Protein AF-A0A7S4DAQ3-F1 (afdb_monomer)

Solvent-accessible surface area (backbone atoms only — not comparable to full-atom values): 7166 Å² total; per-residue (Å²): 137,54,83,55,56,32,96,76,41,74,63,47,72,86,83,54,22,37,25,29,28,37,34,58,85,57,27,29,39,50,33,46,42,81,51,64,37,19,31,33,21,31,27,95,50,101,88,43,57,70,47,78,41,83,62,65,29,30,49,68,56,42,37,54,50,17,44,75,71,66,28,34,40,25,79,64,69,40,71,72,50,44,52,54,48,37,64,70,50,73,42,50,49,24,40,37,14,43,29,18,80,91,40,86,94,49,75,41,63,79,69,74,89,75,74,85,61,86,86,68,86,87,74,84,83,131

Foldseek 3Di:
DDFFADVCPPPCVPVAQFFWKQALVLHIYRGHLQWWAKFWWQAPDPPDGIDTGGGTDRNVVRQVVNVVVRTGFADDDDPVSSVVVSVVCVSGMYTGQWGQVPHPPDIDGVDDRPDPDPDDDDDDDD

pLDDT: mean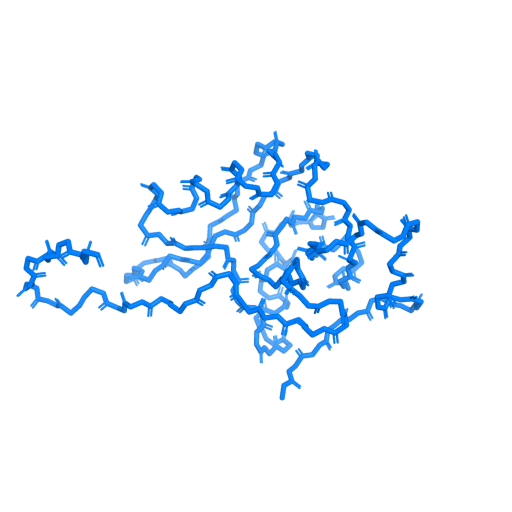 86.98, std 15.16, range [38.06, 98.19]

Secondary structure (DSSP, 8-state):
----B-TT-S--TTS---EEEE-TTS-EEEE-TTS-EEEEEE---SS-SEEEEEEEE-HHHHHHHHHHTT-EE----SHHHHHHHHHHHTT--EEEEEE-TTSTT--EES-------SS-------

Radius of gyration: 14.45 Å; Cα contacts (8 Å, |Δi|>4): 234; chains: 1; bounding box: 46×30×30 Å

InterPro domains:
  IPR001304 C-type lectin-like [PF00059] (2-42)
  IPR001304 C-type lectin-like [PF00059] (58-107)
  IPR001304 C-type lectin-like [PS50041] (1-42)
  IPR016186 C-type lectin-like/link domain superfamily [G3DSA:3.10.100.10] (1-45)
  IPR016186 C-type lectin-like/link domain superfamily [G3DSA:3.10.100.10] (46-121)
  IPR016187 C-type lectin fold [SSF56436] (1-45)
  IPR016187 C-type lectin fold [SSF56436] (49-108)
  IPR018378 C-type lectin, conserved site [PS00615] (19-41)
  IPR050111 C-type lectin and snaclec domain-containing protein [PTHR22803] (1-108)

Structure (mmCIF, N/CA/C/O backbone):
data_AF-A0A7S4DAQ3-F1
#
_entry.id   AF-A0A7S4DAQ3-F1
#
loop_
_atom_site.group_PDB
_atom_site.id
_atom_site.type_symbol
_atom_site.label_atom_id
_atom_site.label_alt_id
_atom_site.label_comp_id
_atom_site.label_asym_id
_atom_site.label_entity_id
_atom_site.label_seq_id
_atom_site.pdbx_PDB_ins_code
_atom_site.Cartn_x
_atom_site.Cartn_y
_atom_site.Cartn_z
_atom_site.occupancy
_atom_site.B_iso_or_equiv
_atom_site.auth_seq_id
_atom_site.auth_comp_id
_atom_site.auth_asym_id
_atom_site.auth_atom_id
_atom_site.pdbx_PDB_model_num
ATOM 1 N N . ASP A 1 1 ? -0.697 11.423 13.811 1.00 74.94 1 ASP A N 1
ATOM 2 C CA . ASP A 1 1 ? -0.449 10.534 12.665 1.00 74.94 1 ASP A CA 1
ATOM 3 C C . ASP A 1 1 ? 0.418 9.380 13.122 1.00 74.94 1 ASP A C 1
ATOM 5 O O . ASP A 1 1 ? 1.310 9.595 13.939 1.00 74.94 1 ASP A O 1
ATOM 9 N N . TYR A 1 2 ? 0.057 8.164 12.724 1.00 89.44 2 TYR A N 1
ATOM 10 C CA . TYR A 1 2 ? 0.784 6.938 13.048 1.00 89.44 2 TYR A CA 1
ATOM 11 C C . TYR A 1 2 ? 1.613 6.533 11.831 1.00 89.44 2 TYR A C 1
ATOM 13 O O . TYR A 1 2 ? 1.131 6.647 10.708 1.00 89.44 2 TYR A O 1
ATOM 21 N N . THR A 1 3 ? 2.838 6.073 12.065 1.00 93.00 3 THR A N 1
ATOM 22 C CA . THR A 1 3 ? 3.721 5.532 11.029 1.00 93.00 3 THR A CA 1
ATOM 23 C C . THR A 1 3 ? 4.461 4.321 11.570 1.00 93.00 3 THR A C 1
ATOM 25 O O . THR A 1 3 ? 4.893 4.364 12.726 1.00 93.00 3 THR A O 1
ATOM 28 N N . ASN A 1 4 ? 4.678 3.305 10.735 1.00 95.81 4 ASN A N 1
ATOM 29 C CA . ASN A 1 4 ? 5.461 2.120 11.096 1.00 95.81 4 ASN A CA 1
ATOM 30 C C . ASN A 1 4 ? 6.593 1.819 10.102 1.00 95.81 4 ASN A C 1
ATOM 32 O O . ASN A 1 4 ? 6.898 0.664 9.827 1.00 95.81 4 ASN A O 1
ATOM 36 N N . TRP A 1 5 ? 7.205 2.857 9.530 1.00 96.56 5 TRP A N 1
ATOM 37 C CA . TRP A 1 5 ? 8.314 2.717 8.586 1.00 96.56 5 TRP A CA 1
ATOM 38 C C . TRP A 1 5 ? 9.439 1.830 9.122 1.00 96.56 5 TRP A C 1
ATOM 40 O O . TRP A 1 5 ? 9.871 1.966 10.272 1.00 96.56 5 TRP A O 1
ATOM 50 N N . ASN A 1 6 ? 9.936 0.933 8.271 1.00 96.19 6 ASN A N 1
ATOM 51 C CA . ASN A 1 6 ? 11.145 0.180 8.563 1.00 96.19 6 ASN A CA 1
ATOM 52 C C . ASN A 1 6 ? 12.350 1.122 8.721 1.00 96.19 6 ASN A C 1
ATOM 54 O O . ASN A 1 6 ? 12.372 2.257 8.250 1.00 96.19 6 ASN A O 1
ATOM 58 N N . SER A 1 7 ? 13.395 0.645 9.401 1.00 95.44 7 SER A N 1
ATOM 59 C CA . SER A 1 7 ? 14.629 1.419 9.550 1.00 95.44 7 SER A CA 1
ATOM 60 C C . SER A 1 7 ? 15.269 1.681 8.185 1.00 95.44 7 SER A C 1
ATOM 62 O O . SER A 1 7 ? 15.873 0.773 7.621 1.00 95.44 7 SER A O 1
ATOM 64 N N . GLY A 1 8 ? 15.237 2.934 7.738 1.00 91.31 8 GLY A N 1
ATOM 65 C CA . GLY A 1 8 ? 15.741 3.343 6.425 1.00 91.31 8 GLY A CA 1
ATOM 66 C C . GLY A 1 8 ? 14.644 3.849 5.494 1.00 91.31 8 GLY A C 1
ATOM 67 O O . GLY A 1 8 ? 14.994 4.540 4.550 1.00 91.31 8 GLY A O 1
ATOM 68 N N . GLU A 1 9 ? 13.377 3.587 5.829 1.00 92.44 9 GLU A N 1
ATOM 69 C CA . GLU A 1 9 ? 12.201 3.971 5.049 1.00 92.44 9 GLU A CA 1
ATOM 70 C C . GLU A 1 9 ? 11.498 5.223 5.622 1.00 92.44 9 GLU A C 1
ATOM 72 O O . GLU A 1 9 ? 11.629 5.513 6.824 1.00 92.44 9 GLU A O 1
ATOM 77 N N . PRO A 1 10 ? 10.722 5.955 4.803 1.00 91.62 10 PRO A N 1
ATOM 78 C CA . PRO A 1 10 ? 10.662 5.811 3.351 1.00 91.62 10 PRO A CA 1
ATOM 79 C C . PRO A 1 10 ? 11.954 6.299 2.692 1.00 91.62 10 PRO A C 1
ATOM 81 O O . PRO A 1 10 ? 12.574 7.251 3.190 1.00 91.62 10 PRO A O 1
ATOM 84 N N . ASN A 1 11 ? 12.400 5.619 1.639 1.00 87.81 11 ASN A N 1
ATOM 85 C CA . ASN A 1 11 ? 13.697 5.891 1.017 1.00 87.81 11 ASN A CA 1
ATOM 86 C C . ASN A 1 11 ? 13.607 6.443 -0.415 1.00 87.81 11 ASN A C 1
ATOM 88 O O . ASN A 1 11 ? 14.626 6.938 -0.911 1.00 87.81 11 ASN A O 1
ATOM 92 N N . ASP A 1 12 ? 12.417 6.405 -1.017 1.00 82.50 12 ASP A N 1
ATOM 93 C CA . ASP A 1 12 ? 12.111 6.801 -2.389 1.00 82.50 12 ASP A CA 1
ATOM 94 C C . ASP A 1 12 ? 13.156 6.263 -3.382 1.00 82.50 12 ASP A C 1
ATOM 96 O O . ASP A 1 12 ? 13.889 7.006 -4.054 1.00 82.50 12 ASP A O 1
ATOM 100 N N . TRP A 1 13 ? 13.326 4.933 -3.426 1.00 78.56 13 TRP A N 1
ATOM 101 C CA . TRP A 1 13 ? 14.431 4.343 -4.174 1.00 78.56 13 TRP A CA 1
ATOM 102 C C . TRP A 1 13 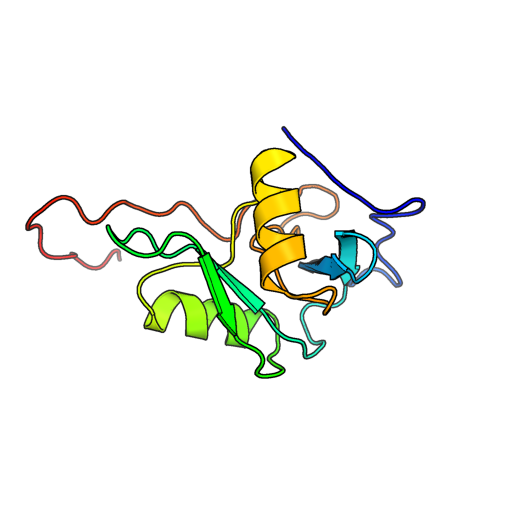? 14.305 4.637 -5.672 1.00 78.56 13 TRP A C 1
ATOM 104 O O . TRP A 1 13 ? 13.543 4.016 -6.416 1.00 78.56 13 TRP A O 1
ATOM 114 N N . GLY A 1 14 ? 15.172 5.522 -6.163 1.00 74.88 14 GLY A N 1
ATOM 115 C CA . GLY A 1 14 ? 15.218 5.869 -7.581 1.00 74.88 14 GLY A CA 1
ATOM 116 C C . GLY A 1 14 ? 14.139 6.857 -8.022 1.00 74.88 14 GLY A C 1
ATOM 117 O O . GLY A 1 14 ? 13.853 6.885 -9.221 1.00 74.88 14 GLY A O 1
ATOM 118 N N . ASP A 1 15 ? 13.609 7.660 -7.094 1.00 75.12 15 ASP A N 1
ATOM 119 C CA . ASP A 1 15 ? 12.605 8.706 -7.333 1.00 75.12 15 ASP A CA 1
ATOM 120 C C . ASP A 1 15 ? 11.300 8.134 -7.943 1.00 75.12 15 ASP A C 1
ATOM 122 O O . ASP A 1 15 ? 10.820 8.622 -8.976 1.00 75.12 15 ASP A O 1
ATOM 126 N N . SER A 1 16 ? 10.808 7.001 -7.419 1.00 82.69 16 SER A N 1
ATOM 127 C CA . SER A 1 16 ? 9.679 6.256 -8.018 1.00 82.69 16 SER A CA 1
ATOM 128 C C . SER A 1 16 ? 8.933 5.286 -7.085 1.00 82.69 16 SER A C 1
ATOM 130 O O . SER A 1 16 ? 8.246 4.375 -7.576 1.00 82.69 16 SER A O 1
ATOM 132 N N . GLU A 1 17 ? 9.099 5.409 -5.766 1.00 86.75 17 GLU A N 1
ATOM 133 C CA . GLU A 1 17 ? 8.492 4.500 -4.782 1.00 86.75 17 GLU A CA 1
ATOM 134 C C . GLU A 1 17 ? 7.311 5.137 -4.047 1.00 86.75 17 GLU A C 1
ATOM 136 O O . GLU A 1 17 ? 7.295 5.260 -2.836 1.00 86.75 17 GLU A O 1
ATOM 141 N N . ASP A 1 18 ? 6.261 5.491 -4.779 1.00 90.25 18 ASP A N 1
ATOM 142 C CA . ASP A 1 18 ? 5.176 6.299 -4.213 1.00 90.25 18 ASP A CA 1
ATOM 143 C C . ASP A 1 18 ? 4.106 5.517 -3.409 1.00 90.25 18 ASP A C 1
ATOM 145 O O . ASP A 1 18 ? 3.098 6.077 -2.963 1.00 90.25 18 ASP A O 1
ATOM 149 N N . CYS A 1 19 ? 4.244 4.193 -3.271 1.00 95.25 19 CYS A N 1
ATOM 150 C CA . CYS A 1 19 ? 3.184 3.321 -2.756 1.00 95.25 19 CYS A CA 1
ATOM 151 C C . CYS A 1 19 ? 3.630 2.472 -1.574 1.00 95.25 19 CYS A C 1
ATOM 153 O O . CYS A 1 19 ? 4.673 1.833 -1.609 1.00 95.25 19 CYS A O 1
ATOM 155 N N . VAL A 1 20 ? 2.801 2.393 -0.532 1.00 96.56 20 VAL A N 1
ATOM 156 C CA . VAL A 1 20 ? 3.217 1.760 0.723 1.00 96.56 20 VAL A CA 1
ATOM 157 C C . VAL A 1 20 ? 2.748 0.315 0.826 1.00 96.56 20 VAL A C 1
ATOM 159 O O . VAL A 1 20 ? 1.562 -0.005 0.669 1.00 96.56 20 VAL A O 1
ATOM 162 N N . GLU A 1 21 ? 3.681 -0.562 1.174 1.00 97.12 21 GLU A N 1
ATOM 163 C CA . GLU A 1 21 ? 3.412 -1.927 1.605 1.00 97.12 21 GLU A CA 1
ATOM 164 C C . GLU A 1 21 ? 3.689 -2.121 3.097 1.00 97.12 21 GLU A C 1
ATOM 166 O O . GLU A 1 21 ? 4.584 -1.502 3.674 1.00 97.12 21 GLU A O 1
ATOM 171 N N . ILE A 1 22 ? 2.962 -3.052 3.712 1.00 97.06 22 ILE A N 1
ATOM 172 C CA . ILE A 1 22 ? 3.434 -3.718 4.923 1.00 97.06 22 ILE A CA 1
ATOM 173 C C . ILE A 1 22 ? 4.354 -4.864 4.511 1.00 97.06 22 ILE A C 1
ATOM 175 O O . ILE A 1 22 ? 4.047 -5.601 3.574 1.00 97.06 22 ILE A O 1
ATOM 179 N N . THR A 1 23 ? 5.480 -5.016 5.198 1.00 96.12 23 THR A N 1
ATOM 180 C CA . THR A 1 23 ? 6.489 -6.036 4.888 1.00 96.12 23 THR A CA 1
ATOM 181 C C . THR A 1 23 ? 6.409 -7.220 5.850 1.00 96.12 23 THR A C 1
ATOM 183 O O . THR A 1 23 ? 5.742 -7.171 6.882 1.00 96.12 23 THR A O 1
ATOM 186 N N . SER A 1 24 ? 7.171 -8.279 5.570 1.00 93.12 24 SER A N 1
ATOM 187 C CA . SER A 1 24 ? 7.278 -9.448 6.460 1.00 93.12 24 SER A CA 1
ATOM 188 C C . SER A 1 24 ? 7.79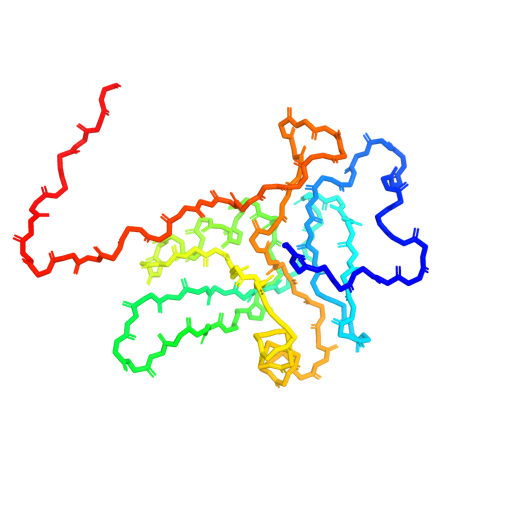1 -9.161 7.882 1.00 93.12 24 SER A C 1
ATOM 190 O O . SER A 1 24 ? 7.607 -9.989 8.773 1.00 93.12 24 SER A O 1
ATOM 192 N N . SER A 1 25 ? 8.424 -8.005 8.124 1.00 93.31 25 SER A N 1
ATOM 193 C CA . SER A 1 25 ? 8.821 -7.567 9.472 1.00 93.31 25 SER A CA 1
ATOM 194 C C . SER A 1 25 ? 7.672 -6.927 10.262 1.00 93.31 25 SER A C 1
ATOM 196 O O . SER A 1 25 ? 7.835 -6.667 11.453 1.00 93.31 25 SER A O 1
ATOM 198 N N . GLY A 1 26 ? 6.549 -6.640 9.600 1.00 94.31 26 GLY A N 1
ATOM 199 C CA . GLY A 1 26 ? 5.451 -5.809 10.089 1.00 94.31 26 GLY A CA 1
ATOM 200 C C . GLY A 1 26 ? 5.651 -4.310 9.867 1.00 94.31 26 GLY A C 1
ATOM 201 O O . GLY A 1 26 ? 4.686 -3.561 9.902 1.00 94.31 26 GLY A O 1
ATOM 202 N N . GLY A 1 27 ? 6.875 -3.861 9.574 1.00 96.94 27 GLY A N 1
ATOM 203 C CA . GLY A 1 27 ? 7.135 -2.466 9.226 1.00 96.94 27 GLY A CA 1
ATOM 204 C C . GLY A 1 27 ? 6.758 -2.136 7.783 1.00 96.94 27 GLY A C 1
ATOM 205 O O . GLY A 1 27 ? 6.582 -3.033 6.950 1.00 96.94 27 GLY A O 1
ATOM 206 N N . TRP A 1 28 ? 6.659 -0.844 7.486 1.00 97.44 28 TRP A N 1
ATOM 207 C CA . TRP A 1 28 ? 6.282 -0.327 6.174 1.00 97.44 28 TRP A CA 1
ATOM 208 C C . TRP A 1 28 ? 7.494 -0.080 5.286 1.00 97.44 28 TRP A C 1
ATOM 210 O O . TRP A 1 28 ? 8.578 0.242 5.781 1.00 97.44 28 TRP A O 1
ATOM 220 N N . ASN A 1 29 ? 7.273 -0.217 3.987 1.00 95.69 29 ASN A N 1
ATOM 221 C CA . ASN A 1 29 ? 8.205 0.134 2.928 1.00 95.69 29 ASN A CA 1
ATOM 222 C C . ASN A 1 29 ? 7.444 0.927 1.866 1.00 95.69 29 ASN A C 1
ATOM 224 O O . ASN A 1 29 ? 6.323 0.552 1.512 1.00 95.69 29 ASN A O 1
ATOM 228 N N . ASP A 1 30 ? 8.019 2.022 1.398 1.00 90.56 30 ASP A N 1
ATOM 229 C CA . ASP A 1 30 ? 7.591 2.681 0.175 1.00 90.56 30 ASP A CA 1
ATOM 230 C C . ASP A 1 30 ? 8.196 1.897 -0.996 1.00 90.56 30 ASP A C 1
ATOM 232 O O . ASP A 1 30 ? 9.309 1.385 -0.930 1.00 90.56 30 ASP A O 1
ATOM 236 N N . ASN A 1 31 ? 7.392 1.619 -2.012 1.00 92.25 31 ASN A N 1
ATOM 237 C CA . ASN A 1 31 ? 7.753 0.708 -3.084 1.00 92.25 31 ASN A CA 1
ATOM 238 C C . ASN A 1 31 ? 7.114 1.183 -4.387 1.00 92.25 31 ASN A C 1
ATOM 240 O O . ASN A 1 31 ? 6.080 1.855 -4.397 1.00 92.25 31 ASN A O 1
ATOM 244 N N . SER A 1 32 ? 7.706 0.805 -5.517 1.00 94.00 32 SER A N 1
ATOM 245 C CA . SER A 1 32 ? 7.149 1.138 -6.822 1.00 94.00 32 SER A CA 1
ATOM 246 C C . SER A 1 32 ? 5.729 0.590 -6.952 1.00 94.00 32 SER A C 1
ATOM 248 O O . SER A 1 32 ? 5.513 -0.623 -6.929 1.00 94.00 32 SER A O 1
ATOM 250 N N . CYS A 1 33 ? 4.766 1.480 -7.192 1.00 94.38 33 CYS A N 1
ATOM 251 C CA . CYS A 1 33 ? 3.344 1.158 -7.370 1.00 94.38 33 CYS A CA 1
ATOM 252 C C . CYS A 1 33 ? 3.080 0.104 -8.464 1.00 94.38 33 CYS A C 1
ATOM 254 O O . CYS A 1 33 ? 2.057 -0.586 -8.466 1.00 94.38 33 CYS A O 1
ATOM 256 N N . SER A 1 34 ? 4.018 -0.033 -9.409 1.00 94.56 34 SER A N 1
ATOM 257 C CA . SER A 1 34 ? 3.956 -0.989 -10.518 1.00 94.56 34 SER A CA 1
ATOM 258 C C . SER A 1 34 ? 4.348 -2.424 -10.142 1.00 94.56 34 SER A C 1
ATOM 260 O O . SER A 1 34 ? 4.073 -3.352 -10.911 1.00 94.56 34 SER A O 1
ATOM 262 N N . ASN A 1 35 ? 4.968 -2.629 -8.975 1.00 94.94 35 ASN A N 1
ATOM 263 C CA . ASN A 1 35 ? 5.280 -3.960 -8.471 1.00 94.94 35 ASN A CA 1
ATOM 264 C C . ASN A 1 35 ? 4.001 -4.732 -8.139 1.00 94.94 35 ASN A C 1
ATOM 266 O O . ASN A 1 35 ? 2.961 -4.164 -7.815 1.00 94.94 35 ASN A O 1
ATOM 270 N N . THR A 1 36 ? 4.066 -6.060 -8.241 1.00 97.00 36 THR A N 1
ATOM 271 C CA . THR A 1 36 ? 2.906 -6.920 -7.987 1.00 97.00 36 THR A CA 1
ATOM 272 C C . THR A 1 36 ? 3.055 -7.675 -6.678 1.00 97.00 36 THR A C 1
ATOM 274 O O . THR A 1 36 ? 4.002 -8.449 -6.528 1.00 97.00 36 THR A O 1
ATOM 277 N N . GLN A 1 37 ? 2.084 -7.542 -5.780 1.00 96.38 37 GLN A N 1
ATOM 278 C CA . GLN A 1 37 ? 2.054 -8.239 -4.490 1.00 96.38 37 GLN A CA 1
ATOM 279 C C . GLN A 1 37 ? 0.623 -8.390 -3.977 1.00 96.38 37 GLN A C 1
ATOM 281 O O . GLN A 1 37 ? -0.328 -7.935 -4.613 1.00 96.38 37 GLN A O 1
ATOM 286 N N . ALA A 1 38 ? 0.468 -9.097 -2.861 1.00 98.00 38 ALA A N 1
ATOM 287 C CA . ALA A 1 38 ? -0.817 -9.243 -2.197 1.00 98.00 38 ALA A CA 1
ATOM 288 C C . ALA A 1 38 ? -1.325 -7.887 -1.672 1.00 98.00 38 ALA A C 1
ATOM 290 O O . ALA A 1 38 ? -0.597 -6.895 -1.660 1.00 98.00 38 ALA A O 1
ATOM 291 N N . SER A 1 39 ? -2.573 -7.826 -1.216 1.00 98.19 39 SER A N 1
ATOM 292 C CA . SER A 1 39 ? -3.152 -6.582 -0.705 1.00 98.19 39 SER A CA 1
ATOM 293 C C . SER A 1 39 ? -4.099 -6.797 0.466 1.00 98.19 39 SER A C 1
ATOM 295 O O . SER A 1 39 ? -4.684 -7.872 0.636 1.00 98.19 39 SER A O 1
ATOM 297 N N . VAL A 1 40 ? -4.256 -5.761 1.288 1.00 97.75 40 VAL A N 1
ATOM 298 C CA . VAL A 1 40 ? -5.206 -5.762 2.402 1.00 97.75 40 VAL A CA 1
ATOM 299 C C . VAL A 1 40 ? -6.231 -4.666 2.170 1.00 97.75 40 VAL A C 1
ATOM 301 O O . VAL A 1 40 ? -5.907 -3.482 2.157 1.00 97.75 40 VAL A O 1
ATOM 304 N N . CYS A 1 41 ? -7.485 -5.069 1.996 1.00 95.94 41 CYS A N 1
ATOM 305 C CA . CYS A 1 41 ? -8.602 -4.147 1.862 1.00 95.94 41 CYS A CA 1
ATOM 306 C C . CYS A 1 41 ? -9.256 -3.902 3.219 1.00 95.94 41 CYS A C 1
ATOM 308 O O . CYS A 1 41 ? -9.536 -4.855 3.945 1.00 95.94 41 CYS A O 1
ATOM 310 N N . GLU A 1 42 ? -9.588 -2.654 3.521 1.00 94.06 42 GLU A N 1
ATOM 311 C CA . GLU A 1 42 ? -10.549 -2.285 4.552 1.00 94.06 42 GLU A CA 1
ATOM 312 C C . GLU A 1 42 ? -11.948 -2.198 3.936 1.00 94.06 42 GLU A C 1
ATOM 314 O O . GLU A 1 42 ? -12.194 -1.435 3.000 1.00 94.06 42 GLU A O 1
ATOM 319 N N . ILE A 1 43 ? -12.876 -3.005 4.446 1.00 90.19 43 ILE A N 1
ATOM 320 C CA . ILE A 1 43 ? -14.249 -3.100 3.953 1.00 90.19 43 ILE A CA 1
ATOM 321 C C . ILE A 1 43 ? -15.179 -2.741 5.121 1.00 90.19 43 ILE A C 1
ATOM 323 O O . ILE A 1 43 ? -15.172 -3.442 6.127 1.00 90.19 43 ILE A O 1
ATOM 327 N N . PRO A 1 44 ? -16.008 -1.685 5.041 1.00 83.62 44 PRO A N 1
ATOM 328 C CA . PRO A 1 44 ? -16.853 -1.246 6.152 1.00 83.62 44 PRO A CA 1
ATOM 329 C C . PRO A 1 44 ? -18.129 -2.101 6.268 1.00 83.62 44 PRO A C 1
ATOM 331 O O . PRO A 1 44 ? -19.247 -1.612 6.083 1.00 83.62 44 PRO A O 1
ATOM 334 N N . THR A 1 45 ? -17.978 -3.395 6.556 1.00 81.56 45 THR A N 1
ATOM 335 C CA . THR A 1 45 ? -19.104 -4.318 6.789 1.00 81.56 45 THR A CA 1
ATOM 336 C C . THR A 1 45 ? -19.235 -4.681 8.265 1.00 81.56 45 THR A C 1
ATOM 338 O O . THR A 1 45 ? -18.301 -4.520 9.043 1.00 81.56 45 THR A O 1
ATOM 341 N N . ALA A 1 46 ? -20.408 -5.178 8.668 1.00 74.31 46 ALA A N 1
ATOM 342 C CA . ALA A 1 46 ? -20.659 -5.569 10.058 1.00 74.31 46 ALA A CA 1
ATOM 343 C C . ALA A 1 46 ? -19.807 -6.769 10.520 1.00 74.31 46 ALA A C 1
ATOM 345 O O . ALA A 1 46 ? -19.570 -6.912 11.717 1.00 74.31 46 ALA A O 1
ATOM 346 N N . ASP A 1 47 ? -19.361 -7.608 9.579 1.00 75.25 47 ASP A N 1
ATOM 347 C CA . ASP A 1 47 ? -18.744 -8.905 9.871 1.00 75.25 47 ASP A CA 1
ATOM 348 C C . ASP A 1 47 ? -17.240 -8.952 9.568 1.00 75.25 47 ASP A C 1
ATOM 350 O O . ASP A 1 47 ? -16.545 -9.844 10.052 1.00 75.25 47 ASP A O 1
ATOM 354 N N . LEU A 1 48 ? -16.728 -8.024 8.754 1.00 76.31 48 LEU A N 1
ATOM 355 C CA . LEU A 1 48 ? -15.331 -7.981 8.326 1.00 76.31 48 LEU A CA 1
ATOM 356 C C . LEU A 1 48 ? -14.871 -6.531 8.237 1.00 76.31 48 LEU A C 1
ATOM 358 O O . LEU A 1 48 ? -15.506 -5.747 7.536 1.00 76.31 48 LEU A O 1
ATOM 362 N N . ARG A 1 49 ? -13.761 -6.218 8.913 1.00 87.75 49 ARG A N 1
ATOM 363 C CA . ARG A 1 49 ? -13.047 -4.940 8.806 1.00 87.75 49 ARG A CA 1
ATOM 364 C C . ARG A 1 49 ? -11.960 -5.007 7.742 1.00 87.75 49 ARG A C 1
ATOM 366 O O . ARG A 1 49 ? -11.940 -4.167 6.853 1.00 87.75 49 ARG A O 1
ATOM 373 N N . PHE A 1 50 ? -11.104 -6.026 7.804 1.00 94.81 50 PHE A N 1
ATOM 374 C CA . PHE A 1 50 ? -10.032 -6.241 6.838 1.00 94.81 50 PHE A CA 1
ATOM 375 C C . PHE A 1 50 ? -10.216 -7.541 6.062 1.00 94.81 50 PHE A C 1
ATOM 377 O O . PHE A 1 50 ? -10.716 -8.543 6.579 1.00 94.81 50 PHE A O 1
ATOM 384 N N . ARG A 1 51 ? -9.794 -7.528 4.799 1.00 95.56 51 ARG A N 1
ATOM 385 C CA . ARG A 1 51 ? -9.745 -8.703 3.934 1.00 95.56 51 ARG A CA 1
ATOM 386 C C . ARG A 1 51 ? -8.411 -8.762 3.211 1.00 95.56 51 ARG A C 1
ATOM 388 O O . ARG A 1 51 ? -8.071 -7.850 2.467 1.00 95.56 51 ARG A O 1
ATOM 395 N N . TYR A 1 52 ? -7.707 -9.871 3.397 1.00 97.06 52 TYR A N 1
ATOM 396 C CA . TYR A 1 52 ? -6.453 -10.153 2.717 1.00 97.06 52 TYR A CA 1
ATOM 397 C C . TYR A 1 52 ? -6.696 -10.851 1.375 1.00 97.06 52 TYR A C 1
ATOM 399 O O . TYR A 1 52 ? -7.391 -11.871 1.302 1.00 97.06 52 TYR A O 1
ATOM 407 N N . TYR A 1 53 ? -6.136 -10.281 0.313 1.00 96.75 53 TYR A N 1
ATOM 408 C CA . TYR A 1 53 ? -6.154 -10.811 -1.042 1.00 96.75 53 TYR A CA 1
ATOM 409 C C . TYR A 1 53 ? -4.743 -11.252 -1.423 1.00 96.75 53 TYR A C 1
ATOM 411 O O . TYR A 1 53 ? -3.862 -10.431 -1.636 1.00 96.75 53 TYR A O 1
ATOM 419 N N . THR A 1 54 ? -4.538 -12.562 -1.552 1.00 96.81 54 THR A N 1
ATOM 420 C CA . THR A 1 54 ? -3.229 -13.172 -1.855 1.00 96.81 54 THR A CA 1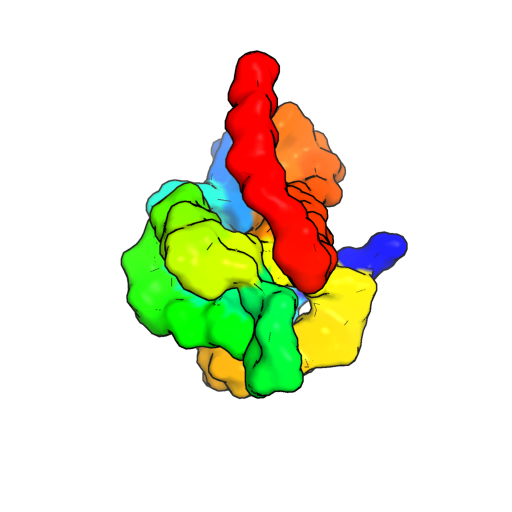
ATOM 421 C C . THR A 1 54 ? -2.800 -13.056 -3.321 1.00 96.81 54 THR A C 1
ATOM 423 O O . THR A 1 54 ? -1.699 -13.470 -3.678 1.00 96.81 54 THR A O 1
ATOM 426 N N . GLY A 1 55 ? -3.672 -12.557 -4.202 1.00 95.81 55 GLY A N 1
ATOM 427 C CA . GLY A 1 55 ? -3.343 -12.373 -5.613 1.00 95.81 55 GLY A CA 1
ATOM 428 C C . GLY A 1 55 ? -2.326 -11.249 -5.786 1.00 95.81 55 GLY A C 1
ATOM 429 O O . GLY A 1 55 ? -2.563 -10.149 -5.303 1.00 95.81 55 GLY A O 1
ATOM 430 N N . ALA A 1 56 ? -1.224 -11.521 -6.488 1.00 96.50 56 ALA A N 1
ATOM 431 C CA . ALA A 1 56 ? -0.217 -10.512 -6.794 1.00 96.50 56 ALA A CA 1
ATOM 432 C C . ALA A 1 56 ? -0.753 -9.523 -7.841 1.00 96.50 56 ALA A C 1
ATOM 434 O O . ALA A 1 56 ? -0.940 -9.894 -9.002 1.00 96.50 56 ALA A O 1
ATOM 435 N N . LEU A 1 57 ? -1.005 -8.287 -7.419 1.00 97.06 57 LEU A N 1
ATOM 436 C CA . LEU A 1 57 ? -1.558 -7.205 -8.231 1.00 97.06 57 LEU A CA 1
ATOM 437 C C . LEU A 1 57 ? -0.684 -5.956 -8.115 1.00 97.06 57 LEU A C 1
ATOM 439 O O . LEU A 1 57 ? -0.041 -5.745 -7.083 1.00 97.06 57 LEU A O 1
ATOM 443 N N . SER A 1 58 ? -0.679 -5.140 -9.173 1.00 97.12 58 SER A N 1
ATOM 444 C CA . SER A 1 58 ? -0.175 -3.768 -9.082 1.00 97.12 58 SER A CA 1
ATOM 445 C C . SER A 1 58 ? -0.971 -2.993 -8.033 1.00 97.12 58 SER A C 1
ATOM 447 O O . SER A 1 58 ? -2.070 -3.413 -7.646 1.00 97.12 58 SER A O 1
ATOM 449 N N . ARG A 1 59 ? -0.439 -1.867 -7.561 1.00 95.56 59 ARG A N 1
ATOM 450 C CA . ARG A 1 59 ? -1.130 -1.068 -6.552 1.00 95.56 59 ARG A CA 1
ATOM 451 C C . ARG A 1 59 ? -2.502 -0.576 -7.039 1.00 95.56 59 ARG A C 1
ATOM 453 O O . ARG A 1 59 ? -3.477 -0.706 -6.297 1.00 95.56 59 ARG A O 1
ATOM 460 N N . ASP A 1 60 ? -2.596 -0.130 -8.290 1.00 95.00 60 ASP A N 1
ATOM 461 C CA . ASP A 1 60 ? -3.845 0.321 -8.928 1.00 95.00 60 ASP A CA 1
ATOM 462 C C . ASP A 1 60 ? -4.865 -0.815 -9.095 1.00 95.00 60 ASP A C 1
ATOM 464 O O . ASP A 1 60 ? -6.066 -0.655 -8.846 1.00 95.00 60 ASP A O 1
ATOM 468 N N . ASP A 1 61 ? -4.396 -1.997 -9.507 1.00 96.94 61 ASP A N 1
ATOM 469 C CA . ASP A 1 61 ? -5.260 -3.168 -9.672 1.00 96.94 61 ASP A CA 1
ATOM 470 C C . ASP A 1 61 ? -5.766 -3.676 -8.313 1.00 96.94 61 ASP A C 1
ATOM 472 O O . ASP A 1 61 ? -6.915 -4.110 -8.191 1.00 96.94 61 ASP A O 1
ATOM 476 N N . ALA A 1 62 ? -4.923 -3.618 -7.277 1.00 97.12 62 ALA A N 1
ATOM 477 C CA . ALA A 1 62 ? -5.297 -3.955 -5.909 1.00 97.12 62 ALA A CA 1
ATOM 478 C C . ALA A 1 62 ? -6.338 -2.975 -5.352 1.00 97.12 62 ALA A C 1
ATOM 480 O O . ALA A 1 62 ? -7.298 -3.405 -4.710 1.00 97.12 62 ALA A O 1
ATOM 481 N N . GLU A 1 63 ? -6.183 -1.682 -5.632 1.00 95.06 63 GLU A N 1
ATOM 482 C CA . GLU A 1 63 ? -7.150 -0.650 -5.262 1.00 95.06 63 GLU A CA 1
ATOM 483 C C . GLU A 1 63 ? -8.504 -0.907 -5.922 1.00 95.06 63 GLU A C 1
ATOM 485 O O . GLU A 1 63 ? -9.512 -1.063 -5.229 1.00 95.06 63 GLU A O 1
ATOM 490 N N . SER A 1 64 ? -8.502 -1.104 -7.242 1.00 95.25 64 SER A N 1
ATOM 491 C CA . SER A 1 64 ? -9.696 -1.457 -8.018 1.00 95.25 64 SER A CA 1
ATOM 492 C C . SER A 1 64 ? -10.385 -2.718 -7.478 1.00 95.25 64 SER A C 1
ATOM 494 O O . SER A 1 64 ? -11.616 -2.809 -7.445 1.00 95.25 64 SER A O 1
ATOM 496 N N . ALA A 1 65 ? -9.610 -3.710 -7.027 1.00 95.25 65 ALA A N 1
ATOM 497 C CA . ALA A 1 65 ? -10.145 -4.925 -6.421 1.00 95.25 65 ALA A CA 1
ATOM 498 C C . ALA A 1 65 ? -10.806 -4.662 -5.056 1.00 95.25 65 ALA A C 1
ATOM 500 O O . ALA A 1 65 ? -11.870 -5.227 -4.775 1.00 95.25 65 ALA A O 1
ATOM 501 N N . CYS A 1 66 ? -10.224 -3.797 -4.220 1.00 94.75 66 CYS A N 1
ATOM 502 C CA . CYS A 1 66 ? -10.838 -3.386 -2.958 1.00 94.75 66 CYS A CA 1
ATOM 503 C C . CYS A 1 66 ? -12.133 -2.599 -3.184 1.00 94.75 66 CYS A C 1
ATOM 505 O O . CYS A 1 66 ? -13.140 -2.891 -2.533 1.00 94.75 66 CYS A O 1
ATOM 507 N N . GLU A 1 67 ? -12.142 -1.675 -4.145 1.00 93.19 67 GLU A N 1
ATOM 508 C CA . GLU A 1 67 ? -13.335 -0.911 -4.526 1.00 93.19 67 GLU A CA 1
ATOM 509 C C . GLU A 1 67 ? -14.453 -1.819 -5.040 1.00 93.19 67 GLU A C 1
ATOM 511 O O . GLU A 1 67 ? -15.606 -1.706 -4.615 1.00 93.19 67 GLU A O 1
ATOM 516 N N . ALA A 1 68 ? -14.119 -2.792 -5.892 1.00 92.31 68 ALA A N 1
ATOM 517 C CA . ALA A 1 68 ? -15.070 -3.786 -6.384 1.00 92.31 68 ALA A CA 1
ATOM 518 C C . ALA A 1 68 ? -15.654 -4.659 -5.256 1.00 92.31 68 ALA A C 1
ATOM 520 O O . ALA A 1 68 ? -16.780 -5.152 -5.372 1.00 92.31 68 ALA A O 1
ATOM 521 N N . ALA A 1 69 ? -14.916 -4.831 -4.155 1.00 91.00 69 ALA A N 1
ATOM 522 C CA . ALA A 1 69 ? -15.378 -5.504 -2.943 1.00 91.00 69 ALA A CA 1
ATOM 523 C C . ALA A 1 69 ? -16.172 -4.586 -1.990 1.00 91.00 69 ALA A C 1
ATOM 525 O O . ALA A 1 69 ? -16.627 -5.047 -0.941 1.00 91.00 69 ALA A O 1
ATOM 526 N N . GLY A 1 70 ? -16.367 -3.313 -2.348 1.00 90.44 70 GLY A N 1
ATOM 527 C CA . GLY A 1 70 ? -17.081 -2.320 -1.545 1.00 90.44 70 GLY A CA 1
ATOM 528 C C . GLY A 1 70 ? -16.241 -1.696 -0.429 1.00 90.44 70 GLY A C 1
ATOM 529 O O . GLY A 1 70 ? -16.810 -1.203 0.544 1.00 90.44 70 GLY A O 1
ATOM 530 N N . GLY A 1 71 ? -14.915 -1.751 -0.542 1.00 91.31 71 GLY A N 1
ATOM 531 C CA . GLY A 1 71 ? -13.966 -1.172 0.402 1.00 91.31 71 GLY A CA 1
ATOM 532 C C . GLY A 1 71 ? -12.888 -0.347 -0.296 1.00 91.31 71 GLY A C 1
ATOM 533 O O . GLY A 1 71 ? -13.066 0.105 -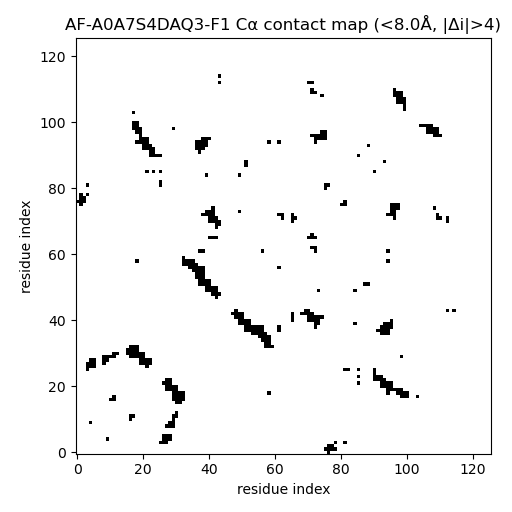1.421 1.00 91.31 71 GLY A O 1
ATOM 534 N N . MET A 1 72 ? -11.761 -0.162 0.379 1.00 94.56 72 MET A N 1
ATOM 535 C CA . MET A 1 72 ? -10.545 0.444 -0.173 1.00 94.56 72 MET A CA 1
ATOM 536 C C . MET A 1 72 ? -9.319 -0.249 0.406 1.00 94.56 72 MET A C 1
ATOM 538 O O . MET A 1 72 ? -9.462 -1.115 1.267 1.00 94.56 72 MET A O 1
ATOM 542 N N . LEU A 1 73 ? -8.119 0.092 -0.053 1.00 96.44 73 LEU A N 1
ATOM 543 C CA . LEU A 1 73 ? -6.906 -0.417 0.587 1.00 96.44 73 LEU A CA 1
ATOM 544 C C . LEU A 1 73 ? -6.779 0.104 2.019 1.00 96.44 73 LEU A C 1
ATOM 546 O O . LEU A 1 73 ? -7.217 1.209 2.335 1.00 96.44 73 LEU A O 1
ATOM 550 N N . ALA A 1 74 ? -6.239 -0.737 2.898 1.00 95.62 74 ALA A N 1
ATOM 551 C CA . ALA A 1 74 ? -6.385 -0.562 4.335 1.00 95.62 74 ALA A CA 1
ATOM 552 C C . ALA A 1 74 ? -5.720 0.706 4.873 1.00 95.62 74 ALA A C 1
ATOM 554 O O . ALA A 1 74 ? -4.563 0.995 4.563 1.00 95.62 74 ALA A O 1
ATOM 555 N N . SER A 1 75 ? -6.437 1.431 5.733 1.00 92.94 75 SER A N 1
ATOM 556 C CA . SER A 1 75 ? -5.904 2.604 6.418 1.00 92.94 75 SER A CA 1
ATOM 557 C C . SER A 1 75 ? -5.280 2.212 7.759 1.00 92.94 75 SER A C 1
ATOM 559 O O . SER A 1 75 ? -5.976 1.912 8.734 1.00 92.94 75 SER A O 1
ATOM 561 N N . VAL A 1 76 ? -3.948 2.222 7.829 1.00 93.81 76 VAL A N 1
ATOM 562 C CA . VAL A 1 76 ? -3.203 1.837 9.037 1.00 93.81 76 VAL A CA 1
ATOM 563 C C . VAL A 1 76 ? -2.961 3.065 9.913 1.00 93.81 76 VAL A C 1
ATOM 565 O O . VAL A 1 76 ? -1.997 3.804 9.745 1.00 93.81 76 VAL A O 1
ATOM 568 N N . THR A 1 77 ? -3.880 3.323 10.845 1.00 92.31 77 THR A N 1
ATOM 569 C CA . THR A 1 77 ? -3.898 4.569 11.645 1.00 92.31 77 THR A CA 1
ATOM 570 C C . THR A 1 77 ? -3.468 4.397 13.104 1.00 92.31 77 THR A C 1
ATOM 572 O O . THR A 1 77 ? -3.419 5.376 13.854 1.00 92.31 77 THR A O 1
ATOM 575 N N . SER A 1 78 ? -3.130 3.179 13.523 1.00 94.62 78 SER A N 1
ATOM 576 C CA . SER A 1 78 ? -2.616 2.876 14.860 1.00 94.62 78 SER A CA 1
ATOM 577 C C . SER A 1 78 ? -1.799 1.585 14.855 1.00 94.62 78 SER A C 1
ATOM 579 O O . SER A 1 78 ? -1.967 0.748 13.971 1.00 94.62 78 SER A O 1
ATOM 581 N N . ALA A 1 79 ? -0.976 1.393 15.891 1.00 95.75 79 ALA A N 1
ATOM 582 C CA . ALA A 1 79 ? -0.245 0.141 16.100 1.00 95.75 79 ALA A CA 1
ATOM 583 C C . ALA A 1 79 ? -1.176 -1.072 16.244 1.00 95.75 79 ALA A C 1
ATOM 585 O O . ALA A 1 79 ? -0.853 -2.150 15.772 1.00 95.75 79 ALA A O 1
ATOM 586 N N . GLU A 1 80 ? -2.362 -0.883 16.830 1.00 95.00 80 GLU A N 1
ATOM 587 C CA . GLU A 1 80 ? -3.361 -1.952 16.946 1.00 95.00 80 GLU A CA 1
ATOM 588 C C . GLU A 1 80 ? -3.852 -2.428 15.569 1.00 95.00 80 GLU A C 1
ATOM 590 O O . GLU A 1 80 ? -4.091 -3.615 15.378 1.00 95.00 80 GLU A O 1
ATOM 595 N N . ILE A 1 81 ? -3.998 -1.510 14.605 1.00 94.00 81 ILE A N 1
ATOM 596 C CA . ILE A 1 81 ? -4.391 -1.853 13.229 1.00 94.00 81 ILE A CA 1
ATOM 597 C C . ILE A 1 81 ? -3.241 -2.523 12.490 1.00 94.00 81 ILE A C 1
ATOM 599 O O . ILE A 1 81 ? -3.463 -3.465 11.737 1.00 94.00 81 ILE A O 1
ATOM 603 N N . ASP A 1 82 ? -2.029 -2.018 12.692 1.00 96.19 82 ASP A N 1
ATOM 604 C CA . ASP A 1 82 ? -0.827 -2.578 12.091 1.00 96.19 82 ASP A CA 1
ATOM 605 C C . ASP A 1 82 ? -0.648 -4.047 12.500 1.00 96.19 82 ASP A C 1
ATOM 607 O O . ASP A 1 82 ? -0.626 -4.924 11.640 1.00 96.19 82 ASP A O 1
ATOM 611 N N . GLU A 1 83 ? -0.683 -4.333 13.805 1.00 94.75 83 GLU A N 1
ATOM 612 C CA . GLU A 1 83 ? -0.596 -5.693 14.350 1.00 94.75 83 GLU A CA 1
ATOM 613 C C . GLU A 1 83 ? -1.731 -6.602 13.839 1.00 94.75 83 GLU A C 1
ATOM 615 O O . GLU A 1 83 ? -1.467 -7.738 13.443 1.00 94.75 83 GLU A O 1
ATOM 620 N N . GLU A 1 84 ? -2.974 -6.100 13.770 1.00 94.50 84 GLU A N 1
ATOM 621 C CA . GLU A 1 84 ? -4.121 -6.835 13.2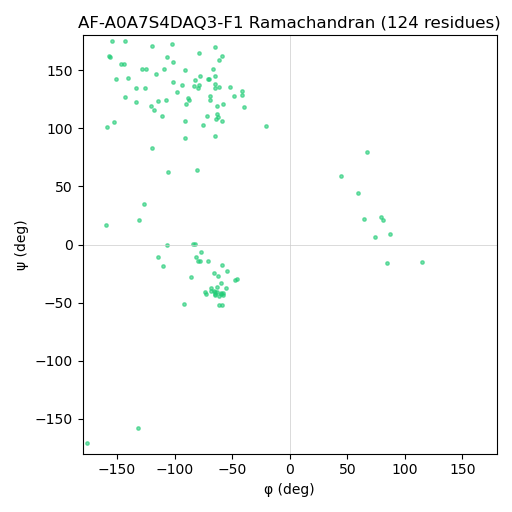04 1.00 94.50 84 GLU A CA 1
ATOM 622 C C . GLU A 1 84 ? -3.857 -7.255 11.746 1.00 94.50 84 GLU A C 1
ATOM 624 O O . GLU A 1 84 ? -4.157 -8.385 11.347 1.00 94.50 84 GLU A O 1
ATOM 629 N N . ILE A 1 85 ? -3.269 -6.363 10.946 1.00 95.62 85 ILE A N 1
ATOM 630 C CA . ILE A 1 85 ? -2.938 -6.630 9.546 1.00 95.62 85 ILE A CA 1
ATOM 631 C C . ILE A 1 85 ? -1.754 -7.596 9.428 1.00 95.62 85 ILE A C 1
ATOM 633 O O . ILE A 1 85 ? -1.829 -8.523 8.624 1.00 95.62 85 ILE A O 1
ATOM 637 N N . VAL A 1 86 ? -0.700 -7.440 10.235 1.00 96.31 86 VAL A N 1
ATOM 638 C CA . VAL A 1 86 ? 0.456 -8.359 10.250 1.00 96.31 86 VAL A CA 1
ATOM 639 C C . VAL A 1 86 ? 0.025 -9.790 10.563 1.00 96.31 86 VAL A C 1
ATOM 641 O O . VAL A 1 86 ? 0.464 -10.738 9.906 1.00 96.31 86 VAL A O 1
ATOM 644 N N . GLU A 1 87 ? -0.861 -9.967 11.545 1.00 95.31 87 GLU A N 1
ATOM 645 C CA . GLU A 1 87 ? -1.422 -11.281 11.866 1.00 95.31 87 GLU A CA 1
ATOM 646 C C . GLU A 1 87 ? -2.246 -11.845 10.701 1.00 95.31 87 GLU A C 1
ATOM 648 O O . GLU A 1 87 ? -2.146 -13.035 10.387 1.00 95.31 87 GLU A O 1
ATOM 653 N N . LEU A 1 88 ? -3.033 -10.995 10.033 1.00 95.75 88 LEU A N 1
ATOM 654 C CA . LEU A 1 88 ? -3.879 -11.382 8.906 1.00 95.75 88 LEU A CA 1
ATOM 655 C C . LEU A 1 88 ? -3.071 -11.824 7.676 1.00 95.75 88 LEU A C 1
ATOM 657 O O . LEU A 1 88 ? -3.477 -12.778 7.006 1.00 95.75 88 LEU A O 1
ATOM 661 N N . THR A 1 89 ? -1.957 -11.154 7.363 1.00 96.44 89 THR A N 1
ATOM 662 C CA . THR A 1 89 ? -1.106 -11.520 6.216 1.00 96.44 89 THR A CA 1
ATOM 663 C C . THR A 1 89 ? -0.219 -12.727 6.500 1.00 96.44 89 THR A C 1
ATOM 665 O O . THR A 1 89 ? 0.350 -13.296 5.573 1.00 96.44 89 THR A O 1
ATOM 668 N N . GLY A 1 90 ? -0.073 -13.138 7.765 1.00 95.12 90 GLY A N 1
ATOM 669 C CA . GLY A 1 90 ? 0.818 -14.236 8.142 1.00 95.12 90 GLY A CA 1
ATOM 670 C C . GLY A 1 90 ? 2.297 -13.937 7.874 1.00 95.12 90 GLY A C 1
ATOM 671 O O . GLY A 1 90 ? 3.089 -14.872 7.748 1.00 95.12 90 GLY A O 1
ATOM 672 N N . GLY A 1 91 ? 2.662 -12.653 7.786 1.00 89.38 91 GLY A N 1
ATOM 673 C CA . GLY A 1 91 ? 4.016 -12.202 7.460 1.00 89.38 91 GLY A CA 1
ATOM 674 C C . GLY A 1 91 ? 4.309 -12.082 5.962 1.00 89.38 91 GLY A C 1
ATOM 675 O O . GLY A 1 91 ? 5.464 -11.866 5.600 1.00 89.38 91 GLY A O 1
ATOM 676 N N . ASP A 1 92 ? 3.307 -12.203 5.089 1.00 95.75 92 ASP A N 1
ATOM 677 C CA . ASP A 1 92 ? 3.458 -11.854 3.675 1.00 95.75 92 ASP A CA 1
ATOM 678 C C . ASP A 1 92 ? 3.397 -10.329 3.476 1.00 95.75 92 ASP A C 1
ATOM 680 O O . ASP A 1 92 ? 2.641 -9.626 4.153 1.00 95.75 92 ASP A O 1
ATOM 684 N N . SER A 1 93 ? 4.175 -9.828 2.511 1.00 96.56 93 SER A N 1
ATOM 685 C CA . SER A 1 93 ? 4.107 -8.432 2.069 1.00 96.56 93 SER A CA 1
ATOM 686 C C . SER A 1 93 ? 2.755 -8.120 1.429 1.00 96.56 93 SER A C 1
ATOM 688 O O . SER A 1 93 ? 2.250 -8.915 0.626 1.00 96.56 93 SER A O 1
ATOM 690 N N . ALA A 1 94 ? 2.184 -6.953 1.728 1.00 98.00 94 ALA A N 1
ATOM 691 C CA . ALA A 1 94 ? 0.900 -6.555 1.161 1.00 98.00 94 ALA A CA 1
ATOM 692 C C . ALA A 1 94 ? 0.736 -5.040 1.008 1.00 98.00 94 ALA A C 1
ATOM 694 O O . ALA A 1 94 ? 1.123 -4.271 1.884 1.00 98.00 94 ALA A O 1
ATOM 695 N N . TRP A 1 95 ? 0.095 -4.621 -0.084 1.00 98.19 95 TRP A N 1
ATOM 696 C CA . TRP A 1 95 ? -0.289 -3.228 -0.297 1.00 98.19 95 TRP A CA 1
ATOM 697 C C . TRP A 1 95 ? -1.263 -2.732 0.776 1.00 98.19 95 TRP A C 1
ATOM 699 O O . TRP A 1 95 ? -2.255 -3.409 1.080 1.00 98.19 95 TRP A O 1
ATOM 709 N N . ILE A 1 96 ? -1.004 -1.521 1.276 1.00 96.94 96 ILE A N 1
ATOM 710 C CA . ILE A 1 96 ? -1.895 -0.750 2.151 1.00 96.94 96 ILE A CA 1
ATOM 711 C C . ILE A 1 96 ? -2.269 0.590 1.504 1.00 96.94 96 ILE A C 1
ATOM 713 O O . ILE A 1 96 ? -1.764 0.966 0.447 1.00 96.94 96 ILE A O 1
ATOM 717 N N . GLY A 1 97 ? -3.215 1.301 2.115 1.00 95.44 97 GLY A N 1
ATOM 718 C CA . GLY A 1 97 ? -3.857 2.490 1.559 1.00 95.44 97 GLY A CA 1
ATOM 719 C C . GLY A 1 97 ? -2.979 3.740 1.476 1.00 95.44 97 GLY A C 1
ATOM 720 O O . GLY A 1 97 ? -3.375 4.685 0.809 1.00 95.44 97 GLY A O 1
ATOM 721 N N . LEU A 1 98 ? -1.831 3.785 2.150 1.00 94.25 98 LEU A N 1
ATOM 722 C CA . LEU A 1 98 ? -0.971 4.970 2.189 1.00 94.25 98 LEU A CA 1
ATOM 723 C C . LEU A 1 98 ? -0.143 5.085 0.889 1.00 94.25 98 LEU A C 1
ATOM 725 O O . LEU A 1 98 ? 0.341 4.071 0.389 1.00 94.25 98 LEU A O 1
ATOM 729 N N . ASN A 1 99 ? -0.017 6.291 0.334 1.00 91.81 99 ASN A N 1
ATOM 730 C CA . ASN A 1 99 ? 0.758 6.606 -0.878 1.00 91.81 99 ASN A CA 1
ATOM 731 C C . ASN A 1 99 ? 1.147 8.092 -0.895 1.00 91.81 99 ASN A C 1
ATOM 733 O O . ASN A 1 99 ? 0.518 8.884 -0.192 1.00 91.81 99 ASN A O 1
ATOM 737 N N . ASP A 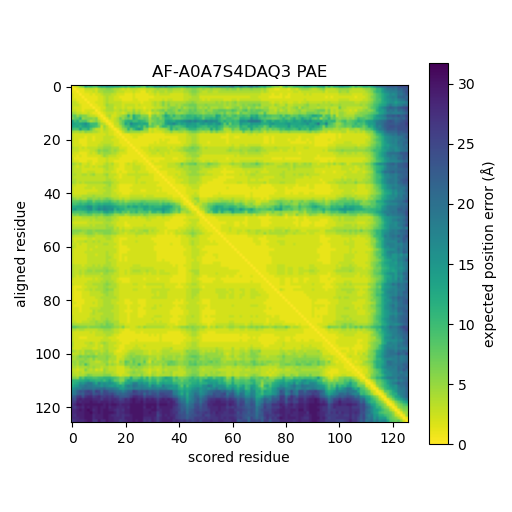1 100 ? 2.125 8.484 -1.699 1.00 90.19 100 ASP A N 1
ATOM 738 C CA . 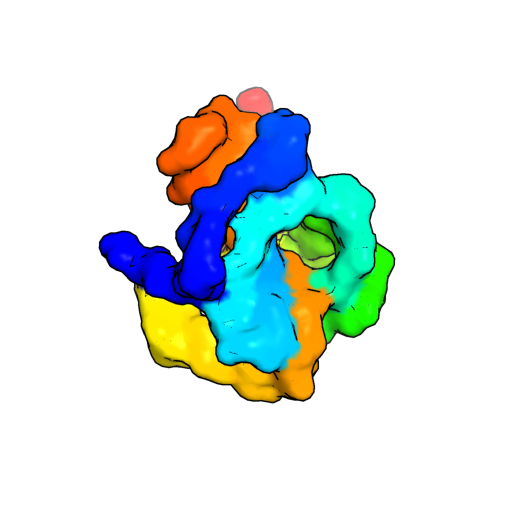ASP A 1 100 ? 2.507 9.883 -1.926 1.00 90.19 100 ASP A CA 1
ATOM 739 C C . ASP A 1 100 ? 2.648 10.266 -3.409 1.00 90.19 100 ASP A C 1
ATOM 741 O O . ASP A 1 100 ? 3.155 11.339 -3.726 1.00 90.19 100 ASP A O 1
ATOM 745 N N . GLU A 1 101 ? 2.015 9.497 -4.305 1.00 87.94 101 GLU A N 1
ATOM 746 C CA . GLU A 1 101 ? 2.027 9.656 -5.777 1.00 87.94 101 GLU A CA 1
ATOM 747 C C . GLU A 1 101 ? 1.760 11.085 -6.276 1.00 87.94 101 GLU A C 1
ATOM 749 O O . GLU A 1 101 ? 2.198 11.507 -7.349 1.00 87.94 101 GLU A O 1
ATOM 754 N N . SER A 1 102 ? 0.964 11.851 -5.526 1.00 86.69 102 SER A N 1
ATOM 755 C CA . SER A 1 102 ? 0.614 13.226 -5.890 1.00 86.69 102 SER A CA 1
ATOM 756 C C . SER A 1 102 ? 1.638 14.258 -5.422 1.00 86.69 102 SER A C 1
ATOM 758 O O . SER A 1 102 ? 1.698 15.362 -5.973 1.00 86.69 102 SER A O 1
ATOM 760 N N . THR A 1 103 ? 2.366 13.985 -4.342 1.00 86.06 103 THR A N 1
ATOM 761 C CA . THR A 1 103 ? 3.307 14.917 -3.717 1.00 86.06 103 THR A CA 1
ATOM 762 C C . THR A 1 103 ? 4.321 14.146 -2.882 1.00 86.06 103 THR A C 1
ATOM 764 O O . THR A 1 103 ? 4.043 13.832 -1.727 1.00 86.06 103 THR A O 1
ATOM 767 N N . GLU A 1 104 ? 5.510 13.972 -3.455 1.00 85.38 104 GLU A N 1
ATOM 768 C CA . GLU A 1 104 ? 6.681 13.362 -2.819 1.00 85.38 104 GLU A CA 1
ATOM 769 C C . GLU A 1 104 ? 6.875 13.803 -1.358 1.00 85.38 104 GLU A C 1
ATOM 771 O O . GLU A 1 104 ? 6.858 15.005 -1.033 1.00 85.38 104 GLU A O 1
ATOM 776 N N . GLY A 1 105 ? 7.030 12.822 -0.468 1.00 84.69 105 GLY A N 1
ATOM 777 C CA . GLY A 1 105 ? 7.209 13.009 0.969 1.00 84.69 105 GLY A CA 1
ATOM 778 C C . GLY A 1 105 ? 5.937 13.417 1.721 1.00 84.69 105 GLY A C 1
ATOM 779 O O . GLY A 1 105 ? 6.002 13.734 2.915 1.00 84.69 105 GLY A O 1
ATOM 780 N N . THR A 1 106 ? 4.777 13.445 1.055 1.00 88.12 106 THR A N 1
ATOM 781 C CA . THR A 1 106 ? 3.466 13.743 1.655 1.00 88.12 106 THR A CA 1
ATOM 782 C C . THR A 1 106 ? 2.512 12.568 1.491 1.00 88.12 106 THR A C 1
ATOM 784 O O . THR A 1 106 ? 1.628 12.562 0.637 1.00 88.12 106 THR A O 1
ATOM 787 N N . TYR A 1 107 ? 2.645 11.606 2.399 1.00 88.44 107 TYR A N 1
ATOM 788 C CA . TYR A 1 107 ? 1.813 10.412 2.424 1.00 88.44 107 TYR A CA 1
ATOM 789 C C . TYR A 1 107 ? 0.355 10.697 2.804 1.00 88.44 107 TYR A C 1
ATOM 791 O O . TYR A 1 107 ? 0.053 11.230 3.878 1.00 88.44 107 TYR A O 1
ATOM 799 N N . VAL A 1 108 ? -0.559 10.287 1.930 1.00 89.31 108 VAL A N 1
ATOM 800 C CA . VAL A 1 108 ? -2.010 10.415 2.056 1.00 89.31 108 VAL A CA 1
ATOM 801 C C . VAL A 1 108 ? -2.688 9.050 1.908 1.00 89.31 108 VAL A C 1
ATOM 803 O O . VAL A 1 108 ? -2.167 8.153 1.249 1.00 89.31 108 VAL A O 1
ATOM 806 N N . PRO A 1 109 ? -3.856 8.837 2.535 1.00 88.19 109 PRO A N 1
ATOM 807 C CA . PRO A 1 109 ? -4.639 7.639 2.277 1.00 88.19 109 PRO A CA 1
ATOM 808 C C . PRO A 1 109 ? -5.268 7.700 0.876 1.00 88.19 109 PRO A C 1
ATOM 810 O O . PRO A 1 109 ? -5.790 8.739 0.476 1.00 88.19 109 PRO A O 1
ATOM 813 N N . THR A 1 110 ? -5.319 6.553 0.195 1.00 82.69 110 THR A N 1
ATOM 814 C CA . THR A 1 110 ? -6.015 6.296 -1.081 1.00 82.69 110 THR A CA 1
ATOM 815 C C . THR A 1 110 ? -7.443 6.849 -1.112 1.00 82.69 110 THR A C 1
ATOM 817 O O . THR A 1 110 ? -7.950 7.258 -2.151 1.00 82.69 110 THR A O 1
ATOM 820 N N . GLY A 1 111 ? -8.107 6.927 0.039 1.00 76.62 111 GLY A N 1
ATOM 821 C CA . GLY A 1 111 ? -9.371 7.630 0.149 1.00 76.62 111 GLY A CA 1
ATOM 822 C C . GLY A 1 111 ? -9.892 7.670 1.574 1.00 76.62 111 GLY A C 1
ATOM 823 O O . GLY A 1 111 ? -9.220 7.303 2.535 1.00 76.62 111 GLY A O 1
ATOM 824 N N . THR A 1 112 ? -11.129 8.134 1.718 1.00 66.44 112 THR A N 1
ATOM 825 C CA . THR A 1 112 ? -11.883 8.027 2.970 1.00 66.44 112 THR A CA 1
ATOM 826 C C . THR A 1 112 ? -13.069 7.108 2.726 1.00 66.44 112 THR A C 1
ATOM 828 O O . THR A 1 112 ? -13.872 7.380 1.832 1.00 66.44 112 THR A O 1
ATOM 831 N N . LEU A 1 113 ? -13.203 6.031 3.506 1.00 59.94 113 LEU A N 1
ATOM 832 C CA . LEU A 1 113 ? -14.401 5.196 3.473 1.00 59.94 113 LEU A CA 1
ATOM 833 C C . LEU A 1 113 ? -15.612 6.065 3.828 1.00 59.94 113 LEU A C 1
ATOM 835 O O . LEU A 1 113 ? -15.816 6.439 4.984 1.00 59.94 113 LEU A O 1
ATOM 839 N N . VAL A 1 114 ? -16.437 6.396 2.835 1.00 54.84 114 VAL A N 1
ATOM 840 C CA . VAL A 1 114 ? -17.772 6.923 3.103 1.00 54.84 114 VAL A CA 1
ATOM 841 C C . VAL A 1 114 ? -18.625 5.740 3.539 1.00 54.84 114 VAL A C 1
ATOM 843 O O . VAL A 1 114 ? -19.009 4.906 2.723 1.00 54.84 114 VAL A O 1
ATOM 846 N N . SER A 1 115 ? -18.884 5.621 4.845 1.00 47.25 115 SER A N 1
ATOM 847 C CA . SER A 1 115 ? -19.773 4.582 5.367 1.00 47.25 115 SER A CA 1
ATOM 848 C C . SER A 1 115 ? -21.063 4.574 4.544 1.00 47.25 115 SER A C 1
ATOM 850 O O . SER A 1 115 ? -21.673 5.644 4.410 1.00 47.25 115 SER A O 1
ATOM 852 N N . PRO A 1 116 ? -21.516 3.423 4.007 1.00 51.09 116 PRO A N 1
ATOM 853 C CA . PRO A 1 116 ? -22.808 3.346 3.351 1.00 51.09 116 PRO A CA 1
ATOM 854 C C . PRO A 1 116 ? -23.862 3.610 4.420 1.00 51.09 116 PRO A C 1
ATOM 856 O O . PRO A 1 116 ? -24.279 2.729 5.171 1.00 51.09 116 PRO A O 1
ATOM 859 N N . THR A 1 117 ? -24.257 4.873 4.544 1.00 44.31 117 THR A N 1
ATOM 860 C CA . THR A 1 117 ? -25.366 5.259 5.396 1.00 44.31 117 THR A CA 1
ATOM 861 C C . THR A 1 117 ? -26.576 4.578 4.788 1.00 44.31 117 THR A C 1
ATOM 863 O O . THR A 1 117 ? -26.880 4.775 3.612 1.00 44.31 117 THR A O 1
ATOM 866 N N . THR A 1 118 ? -27.206 3.716 5.579 1.00 47.28 118 THR A N 1
ATOM 867 C CA . THR A 1 118 ? -28.491 3.068 5.337 1.00 47.28 118 THR A CA 1
ATOM 868 C C . THR A 1 118 ? -29.340 3.821 4.306 1.00 47.28 118 THR A C 1
ATOM 870 O O . THR A 1 118 ? -29.951 4.836 4.624 1.00 47.28 118 THR A O 1
ATOM 873 N N . GLY A 1 119 ? -29.375 3.314 3.071 1.00 47.34 119 GLY A N 1
ATOM 874 C CA . GLY A 1 119 ? -30.308 3.737 2.025 1.00 47.34 119 GLY A CA 1
ATOM 875 C C . GLY A 1 119 ? -30.128 5.165 1.496 1.00 47.34 119 GLY A C 1
ATOM 876 O O . GLY A 1 119 ? -30.934 6.044 1.787 1.00 47.34 119 GLY A O 1
ATOM 877 N N . GLY A 1 120 ? -29.159 5.379 0.606 1.00 38.06 120 GLY A N 1
ATOM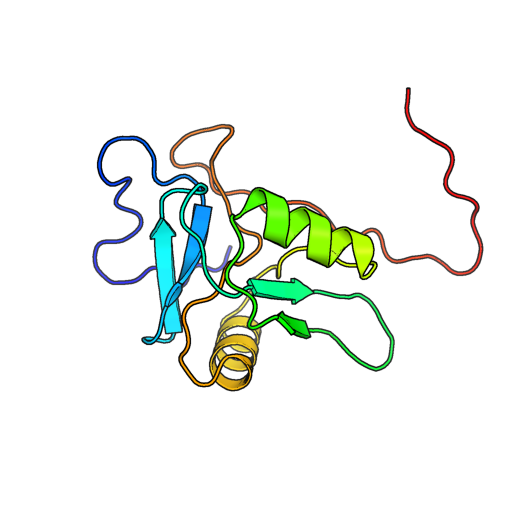 878 C CA . GLY A 1 120 ? -29.073 6.609 -0.181 1.00 38.06 120 GLY A CA 1
ATOM 879 C C . GLY A 1 120 ? -28.362 6.381 -1.507 1.00 38.06 120 GLY A C 1
ATOM 880 O O . GLY A 1 120 ? -27.153 6.220 -1.541 1.00 38.06 120 GLY A O 1
ATOM 881 N N . THR A 1 121 ? -29.128 6.350 -2.596 1.00 45.62 121 THR A N 1
ATOM 882 C CA . THR A 1 121 ? -28.674 6.274 -3.993 1.00 45.62 121 THR A CA 1
ATOM 883 C C . THR A 1 121 ? -27.431 7.139 -4.246 1.00 45.62 121 THR A C 1
ATOM 885 O O . THR A 1 121 ? -27.509 8.363 -4.122 1.00 45.62 121 THR A O 1
ATOM 888 N N . LEU A 1 122 ? -26.313 6.523 -4.644 1.00 47.91 122 LEU A N 1
ATOM 889 C CA . LEU A 1 122 ? -25.124 7.244 -5.100 1.00 47.91 122 LEU A CA 1
ATOM 890 C C . LEU A 1 122 ? -25.480 8.019 -6.375 1.00 47.91 122 LEU A C 1
ATOM 892 O O . LEU A 1 122 ? -25.785 7.435 -7.416 1.00 47.91 122 LEU A O 1
ATOM 896 N N . ARG A 1 123 ? -25.492 9.350 -6.276 1.00 49.12 123 ARG A N 1
ATOM 897 C CA . ARG A 1 123 ? -25.470 10.235 -7.440 1.00 49.12 123 ARG A CA 1
ATOM 898 C C . ARG A 1 123 ? -24.013 10.475 -7.810 1.00 49.12 123 ARG A C 1
ATOM 900 O O . ARG A 1 123 ? -23.231 10.927 -6.983 1.00 49.12 123 ARG A O 1
ATOM 907 N N . THR A 1 124 ? -23.712 10.168 -9.062 1.00 46.94 124 THR A N 1
ATOM 908 C CA . THR A 1 124 ? -22.523 10.548 -9.822 1.00 46.94 124 THR A CA 1
ATOM 909 C C . THR A 1 124 ? -22.127 12.004 -9.567 1.00 46.94 124 THR A C 1
ATOM 911 O O . THR A 1 124 ? -22.978 12.897 -9.640 1.00 46.94 124 THR A O 1
ATOM 914 N N . ALA A 1 125 ? -20.842 12.234 -9.300 1.00 42.69 125 ALA A N 1
ATOM 915 C CA . ALA A 1 125 ? -20.228 13.552 -9.408 1.00 42.69 125 ALA A CA 1
ATOM 916 C C . ALA A 1 125 ? -19.851 13.819 -10.877 1.00 42.69 125 ALA A C 1
ATOM 918 O O . ALA A 1 125 ? -19.470 12.892 -11.595 1.00 42.69 125 ALA A O 1
ATOM 919 N N . TRP A 1 126 ? -20.050 15.068 -11.303 1.00 49.00 126 TRP A N 1
ATOM 920 C CA . TRP A 1 126 ? -19.612 15.625 -12.585 1.00 49.00 126 TRP A CA 1
ATOM 921 C C . TRP A 1 126 ? -18.173 16.112 -12.489 1.00 49.00 126 TRP A C 1
ATOM 923 O O . TRP A 1 126 ? -17.825 16.612 -11.394 1.00 49.00 126 TRP A O 1
#

Sequence (126 aa):
DYTNWNSGEPNDWGDSEDCVEITSSGGWNDNSCSNTQASVCEIPTADLRFRYYTGALSRDDAESACEAAGGMLASVTSAEIDEEIVELTGGDSAWIGLNDESTEGTYVPTGTLVSPTTGGTLRTAW

Mean predicted aligned error: 6.76 Å

Organism: Heterosigma akashiwo (NCBI:txid2829)